Protein AF-A0A536AVU4-F1 (afdb_monomer)

Radius of gyration: 13.09 Å; Cα contacts (8 Å, |Δi|>4): 150; chains: 1; bounding box: 35×23×32 Å

Nearest PDB structures (foldseek):
  6oe6-assembly2_B  TM=7.395E-01  e=2.298E-01  Leptospira interrogans serovar Copenhageni str. Fiocruz L1-130
  6oe6-assembly1_A  TM=7.044E-01  e=3.227E-01  Leptospira interrogans serovar Copenhageni str. Fiocruz L1-130
  7sg1-assembly2_I  TM=4.290E-01  e=1.121E+00  Homo sapiens
  5mho-assembly2_B  TM=3.329E-01  e=3.474E+00  Homo sapiens
  1d2q-assembly1_A  TM=2.879E-01  e=4.878E+00  Homo sapiens

Mean predicted aligned error: 3.89 Å

Solvent-accessible surface area (backbone atoms only — not comparable to full-atom values): 4924 Å² total; per-residue (Å²): 132,92,74,83,58,90,88,58,84,72,92,70,83,54,58,62,40,79,41,68,53,75,48,75,73,44,58,41,82,42,30,28,39,36,39,30,34,41,33,91,92,31,78,60,80,79,49,68,48,76,44,54,62,18,38,97,75,8,33,37,69,54,71,79,45,74,48,71,70,70,43,69,45,78,48,72,50,78,55,134

Foldseek 3Di:
DDDDDLPDPDPDDDAVDKDKDKDFDADLQWKWKKWKAADDPGGDTDDMDIWDSAHPRRMTMDDIDHHHDHHMDMDIDTDD

Sequence (80 aa):
MITTDQSDHRNQPKPGCTFYIDGFNFDSHSSGQWQIDGQGQTSGSFGHGTWGPSDSGGNWRSGDMTLAEGHYKVSAWQTL

Structure (mmCIF, N/CA/C/O backbone):
data_AF-A0A536AVU4-F1
#
_entry.id   AF-A0A536AVU4-F1
#
loop_
_atom_site.group_PDB
_atom_site.id
_atom_site.type_symbol
_atom_site.label_atom_id
_atom_site.label_alt_id
_atom_site.label_comp_id
_atom_site.label_asym_id
_atom_site.label_entity_id
_atom_site.label_seq_id
_atom_site.pdbx_PDB_ins_code
_atom_site.Cartn_x
_atom_site.Cartn_y
_atom_site.Cartn_z
_atom_site.occupancy
_atom_site.B_iso_or_equiv
_atom_site.auth_seq_id
_atom_site.auth_comp_id
_atom_site.auth_asym_id
_atom_site.auth_atom_id
_atom_site.pdbx_PDB_model_num
ATOM 1 N N . MET A 1 1 ? -19.066 -11.859 -4.273 1.00 52.31 1 MET A N 1
ATOM 2 C CA . MET A 1 1 ? -18.450 -10.546 -3.986 1.00 52.31 1 MET A CA 1
ATOM 3 C C . MET A 1 1 ? -17.982 -9.971 -5.307 1.00 52.31 1 MET A C 1
ATOM 5 O O . MET A 1 1 ? -17.417 -10.725 -6.086 1.00 52.31 1 MET A O 1
ATOM 9 N N . ILE A 1 2 ? -18.275 -8.703 -5.589 1.00 62.38 2 ILE A N 1
ATOM 10 C CA . ILE A 1 2 ? -17.714 -8.009 -6.755 1.00 62.38 2 ILE A CA 1
ATOM 11 C C . ILE A 1 2 ? -16.369 -7.453 -6.293 1.00 62.38 2 ILE A C 1
ATOM 13 O O . ILE A 1 2 ? -16.337 -6.645 -5.369 1.00 62.38 2 ILE A O 1
ATOM 17 N N . THR A 1 3 ? -15.276 -7.944 -6.867 1.00 69.88 3 THR A N 1
ATOM 18 C CA . THR A 1 3 ? -13.928 -7.435 -6.603 1.00 69.88 3 THR A CA 1
ATOM 19 C C . THR A 1 3 ? -13.611 -6.336 -7.607 1.00 69.88 3 THR A C 1
ATOM 21 O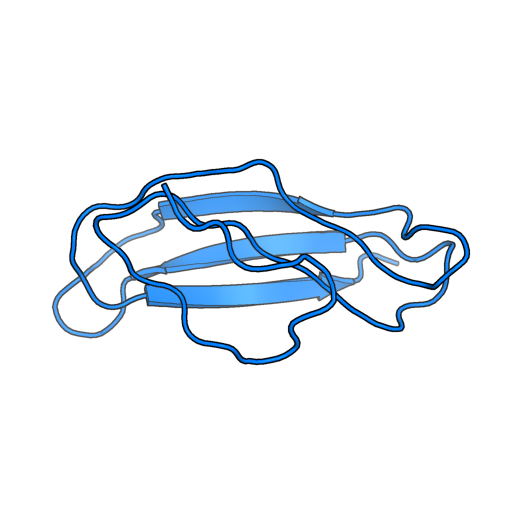 O . THR A 1 3 ? -13.941 -6.466 -8.786 1.00 69.88 3 THR A O 1
ATOM 24 N N . THR A 1 4 ? -12.984 -5.256 -7.148 1.00 81.56 4 THR A N 1
ATOM 25 C CA . THR A 1 4 ? -12.400 -4.252 -8.042 1.00 81.56 4 THR A CA 1
ATOM 26 C C . THR A 1 4 ? -11.302 -4.913 -8.877 1.00 81.56 4 THR A C 1
ATOM 28 O O . THR A 1 4 ? -10.529 -5.717 -8.350 1.00 81.56 4 THR A O 1
ATOM 31 N N . ASP A 1 5 ? -11.280 -4.632 -10.179 1.00 84.69 5 ASP A N 1
ATOM 32 C CA . ASP A 1 5 ? -10.230 -5.122 -11.072 1.00 84.69 5 ASP A CA 1
ATOM 33 C C . ASP A 1 5 ? -8.904 -4.414 -10.758 1.00 84.69 5 ASP A C 1
ATOM 35 O O . ASP A 1 5 ? -8.899 -3.227 -10.430 1.00 84.69 5 ASP A O 1
ATOM 39 N N . GLN A 1 6 ? -7.777 -5.120 -10.864 1.00 82.19 6 GLN A N 1
ATOM 40 C CA . GLN A 1 6 ? -6.465 -4.539 -10.567 1.00 82.19 6 GLN A CA 1
ATOM 41 C C . GLN A 1 6 ? -6.114 -3.380 -11.517 1.00 82.19 6 GLN A C 1
ATOM 43 O O . GLN A 1 6 ? -5.401 -2.466 -11.131 1.00 82.19 6 GLN A O 1
ATOM 48 N N . SER A 1 7 ? -6.657 -3.368 -12.737 1.00 86.75 7 SER A N 1
ATOM 49 C CA . SER A 1 7 ? -6.477 -2.277 -13.704 1.00 86.75 7 SER A CA 1
ATOM 50 C C . SER A 1 7 ? -7.320 -1.026 -13.405 1.00 86.75 7 SER A C 1
ATOM 52 O O . SER A 1 7 ? -7.226 -0.027 -14.120 1.00 86.75 7 SER A O 1
ATOM 54 N N . ASP A 1 8 ? -8.155 -1.041 -12.361 1.00 88.25 8 ASP A N 1
ATOM 55 C CA . ASP A 1 8 ? -8.971 0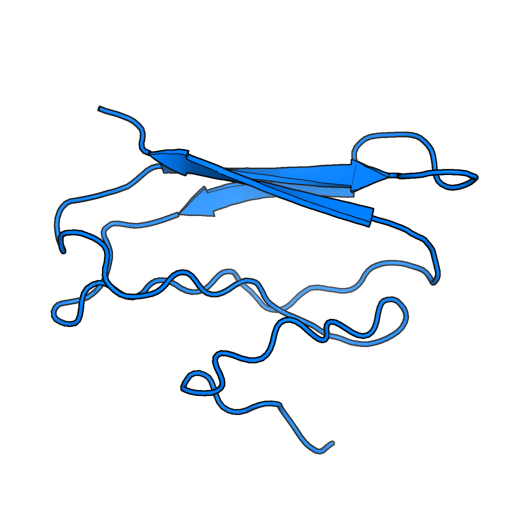.109 -11.979 1.00 88.25 8 ASP A CA 1
ATOM 56 C C . ASP A 1 8 ? -8.152 1.155 -11.212 1.00 88.25 8 ASP A C 1
ATOM 58 O O . ASP A 1 8 ? -7.810 0.993 -10.042 1.00 88.25 8 ASP A O 1
ATOM 62 N N . HIS A 1 9 ? -7.889 2.287 -11.862 1.00 88.25 9 HIS A N 1
ATOM 63 C CA . HIS A 1 9 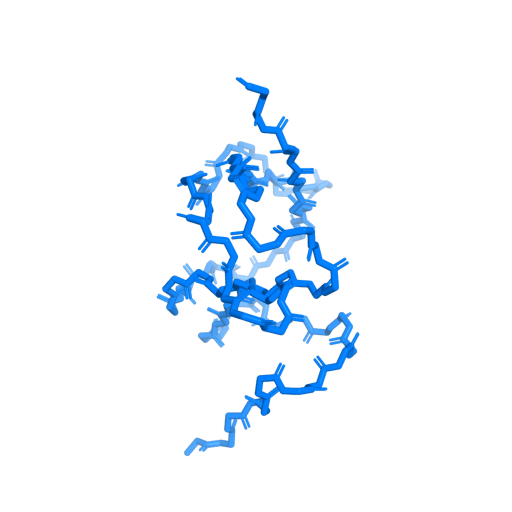? -7.120 3.386 -11.275 1.00 88.25 9 HIS A CA 1
ATOM 64 C C . HIS A 1 9 ? -7.947 4.296 -10.343 1.00 88.25 9 HIS A C 1
ATOM 66 O O . HIS A 1 9 ? -7.439 5.305 -9.843 1.00 88.25 9 HIS A O 1
ATOM 72 N N . ARG A 1 10 ? -9.239 4.015 -10.118 1.00 89.50 10 ARG A N 1
ATOM 73 C CA . ARG A 1 10 ? -10.072 4.828 -9.220 1.00 89.50 10 ARG A CA 1
ATOM 74 C C . ARG A 1 10 ? -9.685 4.576 -7.764 1.00 89.50 10 ARG A C 1
ATOM 76 O O . ARG A 1 10 ? -9.870 3.490 -7.228 1.00 89.50 10 ARG A O 1
ATOM 83 N N . ASN A 1 11 ? -9.268 5.632 -7.070 1.00 85.69 11 ASN A N 1
ATOM 84 C CA . ASN A 1 11 ? -9.005 5.586 -5.632 1.00 85.69 11 ASN A CA 1
ATOM 85 C C . ASN A 1 11 ? -10.316 5.658 -4.823 1.00 85.69 11 ASN A C 1
ATOM 87 O O . ASN A 1 11 ? -10.736 6.733 -4.394 1.00 85.69 11 ASN A O 1
ATOM 91 N N . GLN A 1 12 ? -11.002 4.520 -4.672 1.00 83.94 12 GLN A N 1
ATOM 92 C CA . GLN A 1 12 ? -12.272 4.410 -3.937 1.00 83.94 12 GLN A CA 1
ATOM 93 C C . GLN A 1 12 ? -12.293 3.239 -2.936 1.00 83.94 12 GLN A C 1
ATOM 95 O O . GLN A 1 12 ? -13.228 2.428 -2.976 1.00 83.94 12 GLN A O 1
ATOM 100 N N . PRO A 1 13 ? -11.302 3.114 -2.030 1.00 80.94 13 P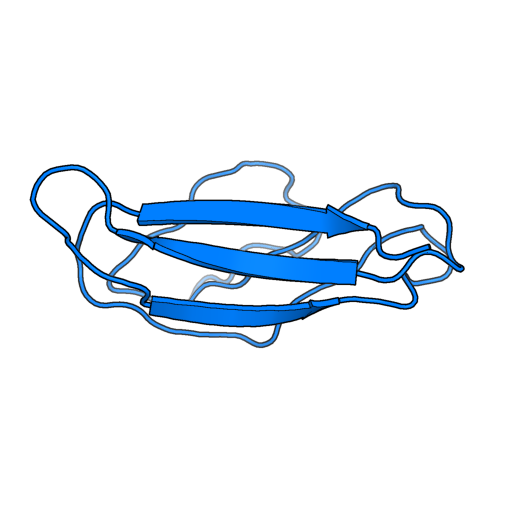RO A N 1
ATOM 101 C CA . PRO A 1 13 ? -11.335 2.069 -1.018 1.00 80.94 13 PRO A CA 1
ATOM 102 C C . PRO A 1 13 ? -12.605 2.195 -0.170 1.00 80.94 13 PRO A C 1
ATOM 104 O O . PRO A 1 13 ? -13.095 3.294 0.108 1.00 80.94 13 PRO A O 1
ATOM 107 N N . LYS A 1 14 ? -13.139 1.047 0.247 1.00 81.94 14 LYS A N 1
ATOM 108 C CA . LYS A 1 14 ? -14.288 0.945 1.151 1.00 81.94 14 LYS A CA 1
ATOM 109 C C . LYS A 1 14 ? -13.813 0.361 2.487 1.00 81.94 14 LYS A C 1
ATOM 111 O O . LYS A 1 14 ? -13.934 -0.849 2.677 1.00 81.94 14 LYS A O 1
ATOM 116 N N . PRO A 1 15 ? -13.233 1.174 3.396 1.00 78.19 15 PRO A N 1
ATOM 117 C CA . PRO A 1 15 ? -12.967 0.735 4.766 1.00 78.19 15 PRO A CA 1
ATOM 118 C C . PRO A 1 15 ? -14.234 0.119 5.381 1.00 78.19 15 PRO A C 1
ATOM 120 O O . PRO A 1 15 ? -15.331 0.621 5.143 1.00 78.19 15 PRO A O 1
ATOM 123 N N . GLY A 1 16 ? -14.102 -0.995 6.104 1.00 83.31 16 GLY A N 1
ATOM 124 C CA . GLY A 1 16 ? -15.224 -1.867 6.488 1.00 83.31 16 GLY A CA 1
ATOM 125 C C . GLY A 1 16 ? -15.477 -3.050 5.535 1.00 83.31 16 GLY A C 1
ATOM 126 O O . GLY A 1 16 ? -16.254 -3.943 5.862 1.00 83.31 16 GLY A O 1
ATOM 127 N N . CYS A 1 17 ? -14.802 -3.103 4.384 1.00 87.44 17 CYS A N 1
ATOM 128 C CA . CYS A 1 17 ? -14.730 -4.255 3.476 1.00 87.44 17 CYS A CA 1
ATOM 129 C C . CYS A 1 17 ? -13.264 -4.649 3.216 1.00 87.44 17 CYS A C 1
ATOM 131 O O . CYS A 1 17 ? -12.335 -3.963 3.645 1.00 87.44 17 CYS A O 1
ATOM 133 N N . THR A 1 18 ? -13.053 -5.756 2.498 1.00 91.25 18 THR A N 1
ATOM 134 C CA . THR A 1 18 ? -11.727 -6.130 1.986 1.00 91.25 18 THR A CA 1
ATOM 135 C C . THR A 1 18 ? -11.281 -5.157 0.895 1.00 91.25 18 THR A C 1
ATOM 137 O O . THR A 1 18 ? -12.061 -4.825 0.001 1.00 91.25 18 THR A O 1
ATOM 140 N N . PHE A 1 19 ? -10.028 -4.715 0.955 1.00 91.19 19 PHE A N 1
ATOM 141 C CA . PHE A 1 19 ? -9.396 -3.847 -0.036 1.00 91.19 19 PHE A CA 1
ATOM 142 C C . PHE A 1 19 ? -7.911 -4.199 -0.204 1.00 91.19 19 PHE A C 1
ATOM 144 O O . PHE A 1 19 ? -7.359 -4.987 0.559 1.00 91.19 19 PHE A O 1
ATOM 151 N N . TYR A 1 20 ? -7.263 -3.593 -1.193 1.00 93.38 20 TYR A N 1
ATOM 152 C CA . TYR A 1 20 ? -5.826 -3.682 -1.446 1.00 93.38 20 TYR A CA 1
ATOM 153 C C . TYR A 1 20 ? -5.294 -2.300 -1.849 1.00 93.38 20 TYR A C 1
ATOM 155 O O . TYR A 1 2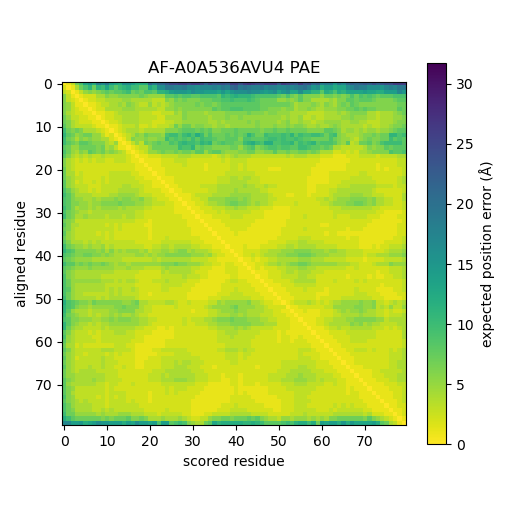0 ? -6.069 -1.376 -2.110 1.00 93.38 20 TYR A O 1
ATOM 163 N N . ILE A 1 21 ? -3.973 -2.163 -1.897 1.00 94.44 21 IL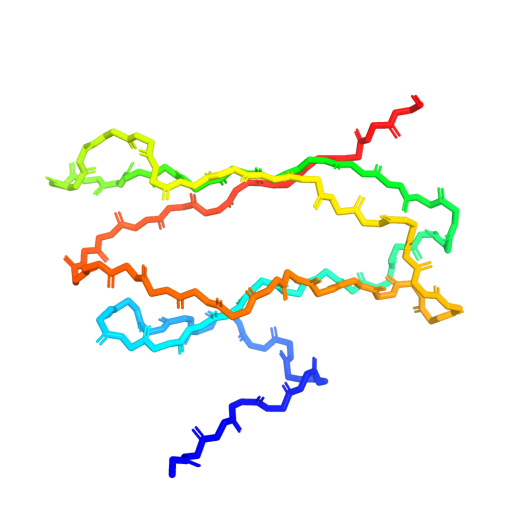E A N 1
ATOM 164 C CA . ILE A 1 21 ? -3.270 -1.007 -2.451 1.00 94.44 21 ILE A CA 1
ATOM 165 C C . ILE A 1 21 ? -2.598 -1.464 -3.745 1.00 94.44 21 ILE A C 1
ATOM 167 O O . ILE A 1 21 ? -1.887 -2.467 -3.729 1.00 94.44 21 ILE A O 1
ATOM 171 N N . ASP A 1 22 ? -2.804 -0.725 -4.832 1.00 94.19 22 ASP A N 1
ATOM 172 C CA . ASP A 1 22 ? -2.037 -0.877 -6.068 1.00 94.19 22 ASP A CA 1
ATOM 173 C C . ASP A 1 22 ? -1.217 0.386 -6.339 1.00 94.19 22 ASP A C 1
ATOM 175 O O . ASP A 1 22 ? -1.680 1.514 -6.132 1.00 94.19 22 ASP A O 1
ATOM 179 N N . GLY A 1 23 ? 0.001 0.180 -6.825 1.00 93.94 23 GLY A N 1
ATOM 180 C CA . GLY A 1 23 ? 0.818 1.206 -7.450 1.00 93.94 23 GLY A CA 1
ATOM 181 C C . GLY A 1 23 ? 0.981 0.914 -8.934 1.00 93.94 23 GLY A C 1
ATOM 182 O O . GLY A 1 23 ? 1.147 -0.237 -9.328 1.00 93.94 23 GLY A O 1
ATOM 183 N N . PHE A 1 24 ? 0.949 1.968 -9.747 1.00 93.75 24 PHE A N 1
ATOM 184 C CA . PHE A 1 24 ? 0.934 1.868 -11.204 1.00 93.75 24 PHE A CA 1
ATOM 185 C C . PHE A 1 24 ? 2.082 2.655 -11.833 1.00 93.75 24 PHE A C 1
ATOM 187 O O . PHE A 1 24 ? 2.358 3.778 -11.407 1.00 93.75 24 PHE A O 1
ATOM 194 N N . ASN A 1 25 ? 2.656 2.121 -12.914 1.00 93.19 25 ASN A N 1
ATOM 195 C CA . ASN A 1 25 ? 3.645 2.797 -13.769 1.00 93.19 25 ASN A CA 1
ATOM 196 C C . ASN A 1 25 ? 4.951 3.230 -13.061 1.00 93.19 25 ASN A C 1
ATOM 198 O O . ASN A 1 25 ? 5.526 4.270 -13.387 1.00 93.19 25 ASN A O 1
ATOM 202 N N . PHE A 1 26 ? 5.424 2.450 -12.092 1.00 92.81 26 PHE A N 1
ATOM 203 C CA . PHE A 1 26 ? 6.767 2.579 -11.522 1.00 92.81 26 PHE A CA 1
ATOM 204 C C . PHE A 1 26 ? 7.827 1.966 -12.451 1.00 92.81 26 PHE A C 1
ATOM 206 O O . PHE A 1 26 ? 7.512 1.199 -13.357 1.00 92.81 26 PHE A O 1
ATOM 213 N N . ASP A 1 27 ? 9.110 2.261 -12.222 1.00 93.75 27 ASP A N 1
ATOM 214 C CA . ASP A 1 27 ? 10.168 1.464 -12.855 1.00 93.75 27 ASP A CA 1
ATOM 215 C C . ASP A 1 27 ? 10.131 0.030 -12.296 1.00 93.75 27 ASP A C 1
ATOM 217 O O . ASP A 1 27 ? 9.973 -0.160 -11.089 1.00 93.75 27 ASP A O 1
ATOM 221 N N . SER A 1 28 ? 10.290 -0.980 -13.157 1.00 92.75 28 SER A N 1
ATOM 222 C CA . SER A 1 28 ? 10.212 -2.403 -12.776 1.00 92.75 28 SER A CA 1
ATOM 223 C C . SER A 1 28 ? 11.223 -2.828 -11.696 1.00 92.75 28 SER A C 1
ATOM 225 O O . SER A 1 28 ? 10.991 -3.778 -10.958 1.00 92.75 28 SER A O 1
ATOM 227 N N . HIS A 1 29 ? 12.332 -2.106 -11.528 1.00 91.12 29 HIS A N 1
ATOM 228 C CA . HIS A 1 29 ? 13.305 -2.356 -10.461 1.00 91.12 29 HIS A CA 1
ATOM 229 C C . HIS A 1 29 ? 13.026 -1.530 -9.198 1.00 91.12 29 HIS A C 1
ATOM 231 O O . HIS A 1 29 ? 13.731 -1.672 -8.199 1.00 91.12 29 HIS A O 1
ATOM 237 N N . SER A 1 30 ? 12.004 -0.670 -9.210 1.00 94.44 30 SER A N 1
ATOM 238 C CA . SER A 1 30 ? 11.620 0.123 -8.045 1.00 94.44 30 SER A CA 1
ATOM 239 C C . SER A 1 30 ? 10.994 -0.755 -6.976 1.00 94.44 30 SER A C 1
ATOM 241 O O . SER A 1 30 ? 10.108 -1.569 -7.249 1.00 94.44 30 SER A O 1
ATOM 243 N N . SER A 1 31 ? 11.410 -0.513 -5.739 1.00 96.69 31 SER A N 1
ATOM 244 C CA . SER A 1 31 ? 10.814 -1.066 -4.530 1.00 96.69 31 SER A CA 1
ATOM 245 C C . SER A 1 31 ? 10.677 0.034 -3.484 1.00 96.69 31 SER A C 1
ATOM 247 O O . SER A 1 31 ? 11.249 1.119 -3.617 1.00 96.69 31 SER A O 1
ATOM 249 N N . GLY A 1 32 ? 9.905 -0.209 -2.436 1.00 96.88 32 GLY A N 1
ATOM 250 C CA . GLY A 1 32 ? 9.729 0.794 -1.405 1.00 96.88 32 GLY A CA 1
ATOM 251 C C . GLY A 1 32 ? 8.887 0.337 -0.239 1.00 96.88 32 GLY A C 1
ATOM 252 O O . GLY A 1 32 ? 8.783 -0.854 0.047 1.00 96.88 32 GLY A O 1
ATOM 253 N N . GLN A 1 33 ? 8.317 1.310 0.458 1.00 97.56 33 GLN A N 1
ATOM 254 C CA . GLN A 1 33 ? 7.482 1.102 1.63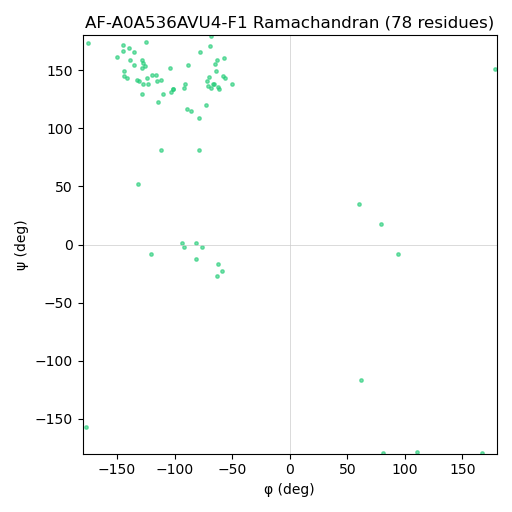1 1.00 97.56 33 GLN A CA 1
ATOM 255 C C . GLN A 1 33 ? 6.143 1.817 1.462 1.00 97.56 33 GLN A C 1
ATOM 257 O O . GLN A 1 33 ? 6.024 2.795 0.717 1.00 97.56 33 GLN A O 1
ATOM 262 N N . TRP A 1 34 ? 5.138 1.337 2.180 1.00 97.50 34 TRP A N 1
ATOM 263 C CA . TRP A 1 34 ? 3.857 2.000 2.351 1.00 97.50 34 TRP A CA 1
ATOM 264 C C . TRP A 1 34 ? 3.422 1.949 3.816 1.00 97.50 34 TRP A C 1
ATOM 266 O O . TRP A 1 34 ? 3.813 1.055 4.568 1.00 97.50 34 TRP A O 1
ATOM 276 N N . GLN A 1 35 ? 2.593 2.910 4.211 1.00 98.06 35 GLN A N 1
ATOM 277 C CA . GLN A 1 35 ? 1.998 3.004 5.539 1.00 98.06 35 GLN A CA 1
ATOM 278 C C . GLN A 1 35 ? 0.574 3.553 5.450 1.00 98.06 35 GLN A C 1
ATOM 280 O O . GLN A 1 35 ? 0.274 4.403 4.608 1.00 98.06 35 GLN A O 1
ATOM 285 N N . ILE A 1 36 ? -0.298 3.061 6.328 1.00 97.75 36 ILE A N 1
ATOM 286 C CA . ILE A 1 36 ? -1.667 3.531 6.518 1.00 97.75 36 ILE A CA 1
ATOM 287 C C . ILE A 1 36 ? -1.786 4.140 7.909 1.00 97.75 36 ILE A C 1
ATOM 289 O O . ILE A 1 36 ? -1.593 3.457 8.919 1.00 97.75 36 ILE A O 1
ATOM 293 N N . ASP A 1 37 ? -2.194 5.401 7.949 1.00 98.06 37 ASP A N 1
ATOM 294 C CA . ASP A 1 37 ? -2.443 6.135 9.184 1.00 98.06 37 ASP A CA 1
ATOM 295 C C . ASP A 1 37 ? -3.896 6.597 9.259 1.00 98.06 37 ASP A C 1
ATOM 297 O O . ASP A 1 37 ? -4.523 6.933 8.247 1.00 98.06 37 ASP A O 1
ATOM 301 N N . GLY A 1 38 ? -4.430 6.624 10.478 1.00 97.12 38 GLY A N 1
ATOM 302 C CA . GLY A 1 38 ? -5.748 7.177 10.761 1.00 97.12 38 GLY A CA 1
ATOM 303 C C . GLY A 1 38 ? -5.813 8.679 10.468 1.00 97.12 38 GLY A C 1
ATOM 304 O O . GLY A 1 38 ? -4.819 9.400 10.571 1.00 97.12 38 GLY A O 1
ATOM 305 N N . GLN A 1 39 ? -6.995 9.151 10.080 1.00 95.81 39 GLN A N 1
ATOM 306 C CA . GLN A 1 39 ? -7.300 10.558 9.839 1.00 95.81 39 GLN A CA 1
ATOM 307 C C . GLN A 1 39 ? -8.551 10.987 10.618 1.00 95.81 39 GLN A C 1
ATOM 309 O O . GLN A 1 39 ? -9.465 10.198 10.865 1.00 95.81 39 GLN A O 1
ATOM 314 N N . GLY A 1 40 ? -8.630 12.273 10.969 1.00 95.06 40 GLY A N 1
ATOM 315 C CA . GLY A 1 40 ? -9.784 12.835 11.675 1.00 95.06 40 GLY A CA 1
ATOM 316 C C . GLY A 1 40 ? -9.996 12.191 13.049 1.00 95.06 40 GLY A C 1
ATOM 317 O O . GLY A 1 40 ? -9.156 12.325 13.933 1.00 95.06 40 GLY A O 1
ATOM 318 N N . GLN A 1 41 ? -11.134 11.513 13.231 1.00 95.12 41 GLN A N 1
ATOM 319 C CA . GLN A 1 41 ? -11.473 10.815 14.480 1.00 95.12 41 GLN A CA 1
ATOM 320 C C . GLN A 1 41 ? -10.824 9.429 14.605 1.00 95.12 41 GLN A C 1
ATOM 322 O O . GLN A 1 41 ? -10.821 8.849 15.688 1.00 95.12 41 GLN A O 1
ATOM 327 N N . THR A 1 42 ? -10.261 8.899 13.521 1.00 95.88 42 THR A N 1
ATOM 328 C CA . THR A 1 42 ? -9.487 7.660 13.538 1.00 95.88 42 THR A CA 1
ATOM 329 C C . THR A 1 42 ? -8.028 8.012 13.829 1.00 95.88 42 THR A C 1
ATOM 331 O O . THR A 1 42 ? -7.399 8.712 13.040 1.00 95.88 42 THR A O 1
ATOM 334 N N . SER A 1 43 ? -7.471 7.558 14.953 1.00 94.50 43 SER A N 1
ATOM 335 C CA . SER A 1 43 ? -6.092 7.864 15.361 1.00 94.50 43 SER A CA 1
ATOM 336 C C . SER A 1 43 ? -5.222 6.606 15.423 1.00 94.50 43 SER A C 1
ATOM 338 O O . SER A 1 43 ? -5.700 5.527 15.765 1.00 94.50 43 SER A O 1
ATOM 340 N N . GLY A 1 44 ? -3.935 6.747 15.087 1.00 96.94 44 GLY A N 1
ATOM 341 C CA . GLY A 1 44 ? -2.944 5.665 15.136 1.00 96.94 44 GLY A CA 1
ATOM 342 C C . GLY A 1 44 ? -2.456 5.185 13.765 1.00 96.94 44 GLY A C 1
ATOM 343 O O . GLY A 1 44 ? -2.859 5.710 12.727 1.00 96.94 44 GLY A O 1
ATOM 344 N N . SER A 1 45 ? -1.573 4.183 13.792 1.00 97.19 45 SER A N 1
ATOM 345 C CA . SER A 1 45 ? -1.056 3.482 12.611 1.00 97.19 45 SER A CA 1
ATOM 346 C C . SER A 1 45 ? -1.781 2.148 12.452 1.00 97.19 45 SER A C 1
ATOM 348 O O . SER A 1 45 ? -1.962 1.420 13.428 1.00 97.19 45 SER A O 1
ATOM 350 N N . PHE A 1 46 ? -2.216 1.846 11.231 1.00 96.56 46 PHE A N 1
ATOM 351 C CA . PHE A 1 46 ? -3.129 0.733 10.941 1.00 96.56 46 PHE A CA 1
ATOM 352 C C . PHE A 1 46 ? -2.553 -0.303 9.981 1.00 96.56 46 PHE A C 1
ATOM 354 O O . PHE A 1 46 ? -3.142 -1.363 9.788 1.00 96.56 46 PHE A O 1
ATOM 361 N N . GLY A 1 47 ? -1.400 -0.021 9.387 1.00 95.75 47 GLY A N 1
ATOM 362 C CA . GLY A 1 47 ? -0.719 -0.959 8.514 1.00 95.75 47 GLY A CA 1
ATOM 363 C C . GLY A 1 47 ? 0.544 -0.350 7.943 1.00 95.75 47 GLY A C 1
ATOM 364 O O . GLY A 1 47 ? 0.634 0.861 7.759 1.00 95.75 47 GLY A O 1
ATOM 365 N N . HIS A 1 48 ? 1.514 -1.200 7.661 1.00 97.50 48 HIS A N 1
ATOM 366 C CA . HIS A 1 48 ? 2.698 -0.849 6.899 1.00 97.50 48 HIS A CA 1
ATOM 367 C C . HIS A 1 48 ? 3.185 -2.086 6.157 1.00 97.50 48 HIS A C 1
ATOM 369 O O . HIS A 1 48 ? 2.845 -3.217 6.517 1.00 97.50 48 HIS A O 1
ATOM 375 N N . GLY A 1 49 ? 4.006 -1.875 5.141 1.00 97.06 49 GLY A N 1
ATOM 376 C CA . GLY A 1 49 ? 4.638 -2.967 4.429 1.00 97.06 49 GLY A CA 1
ATOM 377 C C . GLY A 1 49 ? 5.617 -2.475 3.385 1.00 97.06 49 GLY A C 1
ATOM 378 O O . GLY A 1 49 ? 5.718 -1.281 3.102 1.00 97.06 49 GLY A O 1
ATOM 379 N N . THR A 1 50 ? 6.326 -3.427 2.797 1.00 97.06 50 THR A N 1
ATOM 380 C CA . THR A 1 50 ? 7.166 -3.181 1.632 1.00 97.06 50 THR A CA 1
ATOM 381 C C . THR A 1 50 ? 6.339 -3.352 0.358 1.00 97.06 50 THR A C 1
ATOM 383 O O . THR A 1 50 ? 5.345 -4.083 0.339 1.00 97.06 50 THR A O 1
ATOM 386 N N . TRP A 1 51 ? 6.751 -2.697 -0.720 1.00 95.69 51 TRP A N 1
ATOM 387 C CA . TRP A 1 51 ? 6.265 -2.967 -2.069 1.00 95.69 51 TRP A CA 1
ATOM 388 C C . TRP A 1 51 ? 7.434 -3.179 -3.023 1.00 95.69 51 TRP A C 1
ATOM 390 O O . TRP A 1 51 ? 8.556 -2.732 -2.782 1.00 95.69 51 TRP A O 1
ATOM 400 N N . GLY A 1 52 ? 7.138 -3.852 -4.126 1.00 92.31 52 GLY A N 1
ATOM 401 C CA . GLY A 1 52 ? 8.085 -4.135 -5.186 1.00 92.31 52 GLY A CA 1
ATOM 402 C C . GLY A 1 52 ? 9.017 -5.337 -4.929 1.00 92.31 52 GLY A C 1
ATOM 403 O O . GLY A 1 52 ? 8.912 -5.989 -3.887 1.00 92.31 52 GLY A O 1
ATOM 404 N N . PRO A 1 53 ? 9.931 -5.639 -5.875 1.00 93.81 53 PRO A N 1
ATOM 405 C CA . PRO A 1 53 ? 10.100 -4.939 -7.151 1.00 93.81 53 PRO A CA 1
ATOM 406 C C . PRO A 1 53 ? 8.804 -4.932 -7.965 1.00 93.81 53 PRO A C 1
ATOM 408 O O . PRO A 1 53 ? 8.005 -5.866 -7.876 1.00 93.81 53 PRO A O 1
ATOM 411 N N . SER A 1 54 ? 8.549 -3.825 -8.657 1.00 93.19 54 SER A N 1
ATOM 412 C CA . SER A 1 54 ? 7.355 -3.711 -9.499 1.00 93.19 54 SER A CA 1
ATOM 413 C C . SER A 1 54 ? 7.433 -4.725 -10.647 1.00 93.19 54 SER A C 1
ATOM 415 O O . SER A 1 54 ? 8.514 -5.171 -11.026 1.00 93.19 54 SER A O 1
ATOM 417 N N . ASP A 1 55 ? 6.297 -5.136 -11.196 1.00 91.81 55 ASP A N 1
ATOM 418 C CA . ASP A 1 55 ? 6.280 -6.076 -12.314 1.00 91.81 55 ASP A CA 1
ATOM 419 C C . ASP A 1 55 ? 6.845 -5.449 -13.606 1.00 91.81 55 ASP A C 1
ATOM 421 O O . ASP A 1 55 ? 7.234 -4.279 -13.656 1.00 91.81 55 ASP A O 1
ATOM 425 N N . SER A 1 56 ? 6.892 -6.224 -14.694 1.00 92.50 56 SER A N 1
ATOM 426 C CA . SER A 1 56 ? 7.382 -5.738 -15.993 1.00 92.50 56 SER A CA 1
ATOM 427 C C . SER A 1 56 ? 6.552 -4.591 -16.588 1.00 92.50 56 SER A C 1
ATOM 429 O O . SER A 1 56 ? 7.008 -3.939 -17.523 1.00 92.50 56 SER A O 1
ATOM 431 N N . GLY A 1 57 ? 5.331 -4.371 -16.094 1.00 91.56 57 GLY A N 1
ATOM 432 C CA . GLY A 1 57 ? 4.475 -3.235 -16.432 1.00 91.56 57 GLY A CA 1
ATOM 433 C C . GLY A 1 57 ? 4.616 -2.057 -15.464 1.00 91.56 57 GLY A C 1
ATOM 434 O O . GLY A 1 57 ? 3.929 -1.053 -15.638 1.00 91.56 57 GLY A O 1
ATOM 435 N N . GLY A 1 58 ? 5.489 -2.161 -14.460 1.00 93.00 58 GLY A N 1
ATOM 436 C CA . GLY A 1 58 ? 5.670 -1.134 -13.444 1.00 93.00 58 GLY A CA 1
ATOM 437 C C . GLY A 1 58 ? 4.603 -1.141 -12.354 1.00 93.00 58 GLY A C 1
ATOM 438 O O . GLY A 1 58 ? 4.443 -0.135 -11.663 1.00 93.00 58 GLY A O 1
ATOM 439 N N . ASN A 1 59 ? 3.853 -2.231 -12.194 1.00 94.50 59 ASN A N 1
ATOM 440 C CA . ASN A 1 59 ? 2.773 -2.304 -11.215 1.00 94.50 59 ASN A CA 1
ATOM 441 C C . ASN A 1 59 ? 3.170 -3.128 -9.989 1.00 94.50 59 ASN A C 1
ATOM 443 O O . ASN A 1 59 ? 3.985 -4.047 -10.063 1.00 94.50 59 ASN A O 1
ATOM 447 N N . TRP A 1 60 ? 2.570 -2.824 -8.844 1.00 94.38 60 TRP A N 1
ATOM 448 C CA . TRP A 1 60 ? 2.681 -3.641 -7.640 1.00 94.38 60 TRP A CA 1
ATOM 449 C C . TRP A 1 60 ? 1.363 -3.629 -6.879 1.00 94.38 60 TRP A C 1
ATOM 451 O O . TRP A 1 60 ? 0.664 -2.620 -6.878 1.00 94.38 60 TRP A O 1
ATOM 461 N N . ARG A 1 61 ? 1.076 -4.728 -6.177 1.00 93.75 61 ARG A N 1
ATOM 462 C CA . ARG A 1 61 ? -0.124 -4.896 -5.356 1.00 93.75 61 ARG A CA 1
ATOM 463 C C . ARG A 1 61 ? 0.254 -5.334 -3.951 1.00 93.75 61 ARG A C 1
ATOM 465 O O . ARG A 1 61 ? 1.102 -6.211 -3.779 1.00 93.75 61 ARG A O 1
ATOM 472 N N . SER A 1 62 ? -0.392 -4.765 -2.943 1.00 94.62 62 SER A N 1
ATOM 473 C CA . SER A 1 62 ? -0.364 -5.332 -1.596 1.00 94.62 62 SER A CA 1
ATOM 474 C C . SER A 1 62 ? -1.152 -6.649 -1.528 1.00 94.62 62 SER A C 1
ATOM 476 O O . SER A 1 62 ? -1.915 -7.002 -2.427 1.00 94.62 62 SER A O 1
ATOM 478 N N . GLY A 1 63 ? -1.050 -7.354 -0.402 1.00 92.50 63 GLY A N 1
ATOM 479 C CA . GLY A 1 63 ? -2.069 -8.344 -0.054 1.00 92.50 63 GLY A CA 1
ATOM 480 C C . GLY A 1 63 ? -3.438 -7.688 0.161 1.00 92.50 63 GLY A C 1
ATOM 481 O O . GLY A 1 63 ? -3.525 -6.487 0.446 1.00 92.50 63 GLY A O 1
ATOM 482 N N . ASP A 1 64 ? -4.493 -8.490 0.050 1.00 92.56 64 ASP A N 1
ATOM 483 C CA . ASP A 1 64 ? -5.833 -8.090 0.469 1.00 92.56 64 ASP A CA 1
ATOM 484 C C . ASP A 1 64 ? -5.864 -7.914 1.995 1.00 92.56 64 ASP A C 1
ATOM 486 O O . ASP A 1 64 ? -5.306 -8.717 2.747 1.00 92.56 64 ASP A O 1
ATOM 490 N N . MET A 1 65 ? -6.523 -6.861 2.465 1.00 93.38 65 MET A N 1
ATOM 491 C CA . MET A 1 65 ? -6.596 -6.507 3.879 1.00 93.38 65 MET A CA 1
ATOM 492 C C . MET A 1 65 ? -7.956 -5.911 4.244 1.00 93.38 65 MET A C 1
ATOM 494 O O . MET A 1 65 ? -8.756 -5.544 3.384 1.00 93.38 65 MET A O 1
ATOM 498 N N . THR A 1 66 ? -8.223 -5.814 5.543 1.00 93.50 66 THR A N 1
ATOM 499 C CA . THR A 1 66 ? -9.441 -5.210 6.092 1.00 93.50 66 THR A CA 1
ATOM 500 C C . THR A 1 66 ? -9.074 -4.211 7.172 1.00 93.50 66 THR A C 1
ATOM 502 O O . THR A 1 66 ? -8.216 -4.490 8.006 1.00 93.50 66 THR A O 1
ATOM 505 N N . LEU A 1 67 ? -9.786 -3.092 7.207 1.00 94.31 67 LEU A N 1
ATOM 506 C CA . LEU A 1 67 ? -9.762 -2.141 8.311 1.00 94.31 67 LEU A CA 1
ATOM 507 C C . LEU A 1 67 ? -11.192 -1.923 8.788 1.00 94.31 67 LEU A C 1
ATOM 509 O O . LEU A 1 67 ? -12.139 -2.081 8.010 1.00 94.31 67 LEU A O 1
ATOM 513 N N . ALA A 1 68 ? -11.336 -1.558 10.059 1.00 94.19 68 ALA A N 1
ATOM 514 C CA . ALA A 1 68 ? -12.607 -1.072 10.572 1.00 94.19 68 ALA A CA 1
ATOM 515 C C . ALA A 1 68 ? -13.081 0.149 9.763 1.00 94.19 68 ALA A C 1
ATOM 517 O O . ALA A 1 68 ? -12.304 0.800 9.061 1.00 94.19 68 ALA A O 1
ATOM 518 N N . GLU A 1 69 ? -14.372 0.452 9.847 1.00 93.81 69 GLU A N 1
ATOM 519 C CA . GLU A 1 69 ? -14.896 1.681 9.261 1.00 93.81 69 GLU A CA 1
ATOM 520 C C . GLU A 1 69 ? -14.233 2.903 9.917 1.00 93.81 69 GLU A C 1
ATOM 522 O O . GLU A 1 69 ? -14.077 2.966 11.139 1.00 93.81 69 GLU A O 1
ATOM 527 N N . GLY A 1 70 ? -13.808 3.862 9.096 1.00 93.38 70 GLY A N 1
ATOM 528 C CA . GLY A 1 70 ? -13.061 5.028 9.552 1.00 93.38 70 GLY A CA 1
ATOM 529 C C . GLY A 1 70 ? -12.422 5.809 8.409 1.00 93.38 70 GLY A C 1
ATOM 530 O O . GLY A 1 70 ? -12.554 5.457 7.233 1.00 93.38 70 GLY A O 1
ATOM 531 N N . HIS A 1 71 ? -11.710 6.877 8.766 1.00 94.19 71 HIS A N 1
ATOM 532 C CA . HIS A 1 71 ? -10.966 7.700 7.818 1.00 94.19 71 HIS A CA 1
ATOM 533 C C . HIS A 1 71 ? -9.476 7.385 7.907 1.00 94.19 71 HIS A C 1
ATOM 535 O O . HIS A 1 71 ? -8.891 7.384 8.987 1.00 94.19 71 HIS A O 1
ATOM 541 N N . TYR A 1 72 ? -8.854 7.154 6.756 1.00 95.38 72 TYR A N 1
ATOM 542 C CA . TYR A 1 72 ? -7.463 6.727 6.665 1.00 95.38 72 TYR A CA 1
ATOM 543 C C . TYR A 1 72 ? -6.756 7.454 5.529 1.00 95.38 72 TYR A C 1
ATOM 545 O O . TYR A 1 72 ? -7.387 7.927 4.582 1.00 95.38 72 TYR A O 1
ATOM 553 N N . LYS A 1 73 ? -5.429 7.499 5.604 1.00 95.31 73 LYS A N 1
ATOM 554 C CA . LYS A 1 73 ? -4.558 7.912 4.509 1.00 95.31 73 LYS A CA 1
ATOM 555 C C . LYS A 1 73 ? -3.488 6.852 4.305 1.00 95.31 73 LYS A C 1
ATOM 557 O O . LYS A 1 73 ? -2.799 6.491 5.253 1.00 95.31 73 LYS A O 1
ATOM 562 N N . VAL A 1 74 ? -3.329 6.408 3.063 1.00 95.81 74 VAL A N 1
ATOM 563 C CA . VAL A 1 74 ? -2.166 5.628 2.638 1.00 95.81 74 VAL A CA 1
ATOM 564 C C . VAL A 1 74 ? -1.091 6.574 2.105 1.00 95.81 74 VAL A C 1
ATOM 566 O O . VAL A 1 74 ? -1.387 7.500 1.347 1.00 95.81 74 VAL A O 1
ATOM 569 N N . SER A 1 75 ? 0.152 6.350 2.515 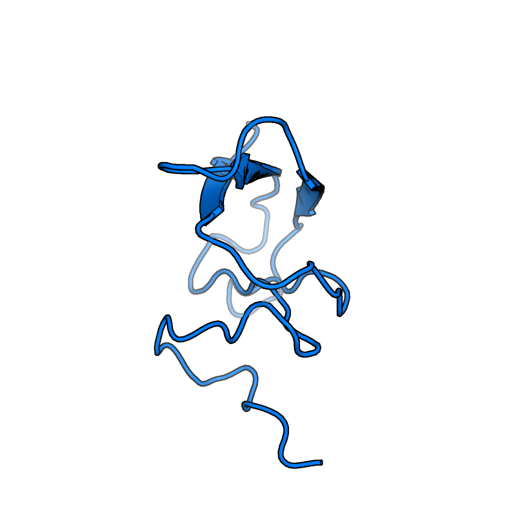1.00 96.56 75 SER A N 1
ATOM 570 C CA . SER A 1 75 ? 1.342 6.988 1.953 1.00 96.56 75 SER A CA 1
ATOM 571 C C . SER A 1 75 ? 2.290 5.896 1.474 1.00 96.56 75 SER A C 1
ATOM 573 O O . SER A 1 75 ? 2.465 4.899 2.168 1.00 96.56 75 SER A O 1
ATOM 575 N N . ALA A 1 76 ? 2.901 6.073 0.306 1.00 95.31 76 ALA A N 1
ATOM 576 C CA . ALA A 1 76 ? 3.894 5.152 -0.238 1.00 95.31 76 ALA A CA 1
ATOM 577 C C . ALA A 1 76 ? 5.105 5.938 -0.741 1.00 95.31 76 ALA A C 1
ATOM 579 O O . ALA A 1 76 ? 4.952 7.030 -1.290 1.00 95.31 76 ALA A O 1
ATOM 580 N N . TRP A 1 77 ? 6.300 5.394 -0.537 1.00 95.38 77 TRP A N 1
ATOM 581 C CA . TRP A 1 77 ? 7.552 5.999 -0.980 1.00 95.38 77 TRP A CA 1
ATOM 582 C C . TRP A 1 77 ? 8.516 4.937 -1.492 1.00 95.38 77 TRP A C 1
ATOM 584 O O . TRP A 1 77 ? 8.590 3.827 -0.962 1.00 95.38 77 TRP A O 1
ATOM 594 N N . GLN A 1 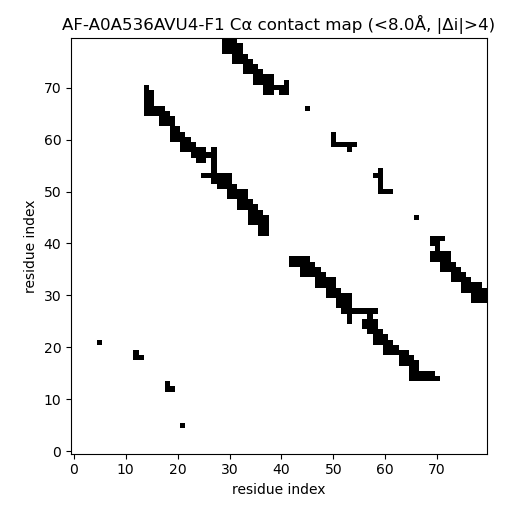78 ? 9.253 5.293 -2.539 1.00 94.06 78 GLN A N 1
ATOM 595 C CA . GLN A 1 78 ? 10.315 4.461 -3.089 1.00 94.06 78 GLN A CA 1
ATOM 596 C C . GLN A 1 78 ? 11.512 4.457 -2.142 1.00 94.06 78 GLN A C 1
ATOM 598 O O . GLN A 1 78 ? 11.846 5.477 -1.539 1.00 94.06 78 GLN A O 1
ATOM 603 N N . THR A 1 79 ? 12.140 3.297 -2.000 1.00 92.00 79 THR A N 1
ATOM 604 C CA . THR A 1 79 ? 13.440 3.154 -1.344 1.00 92.00 79 THR A CA 1
ATOM 605 C C . THR A 1 79 ? 14.500 3.033 -2.438 1.00 92.00 79 THR A C 1
ATOM 607 O O . THR A 1 79 ? 14.277 2.339 -3.431 1.00 92.00 79 THR A O 1
ATOM 610 N N . LEU A 1 80 ? 15.593 3.786 -2.286 1.00 76.31 80 LEU A N 1
ATOM 611 C CA . LEU A 1 80 ? 16.736 3.796 -3.205 1.00 76.31 80 LEU A CA 1
ATOM 612 C C . LEU A 1 80 ? 17.672 2.616 -2.943 1.00 76.31 80 LEU A C 1
ATOM 614 O O . LEU A 1 80 ? 17.851 2.277 -1.750 1.00 76.31 80 LEU A O 1
#

pLDDT: mean 91.38, std 7.7, range [52.31, 98.06]

Secondary structure (DSSP, 8-state):
--PPPTT-------TTSEE--EE-S--TT-EEEEEEEE-TT--SEEEEEEE-S--TTS-EEPPPEE--SS-EEEEEEEE-